Protein AF-A0A3B8P963-F1 (afdb_monomer)

Secondary structure (DSSP, 8-state):
---TTTS-HHHHHHHHHHHHHHHHHHHHTS-HHHHHH-HHHHHHHHHHHHHHHHHHHHHHTS--S--

Solvent-accessible surface area (backbone atoms only — not comparable to full-atom values): 4082 Å² total; per-residue (Å²): 127,87,53,76,88,75,54,51,73,66,59,52,52,52,48,48,65,57,45,51,59,53,49,51,52,60,54,71,74,50,67,58,67,61,51,71,68,35,71,86,51,38,58,56,54,54,50,48,53,48,49,53,48,50,54,44,50,63,57,62,71,50,77,72,90,72,129

Structure (mmCIF, N/CA/C/O backbone):
data_AF-A0A3B8P963-F1
#
_entry.id   AF-A0A3B8P963-F1
#
loop_
_atom_site.group_PDB
_atom_site.id
_atom_site.type_symbol
_atom_site.label_atom_id
_atom_site.label_alt_id
_atom_s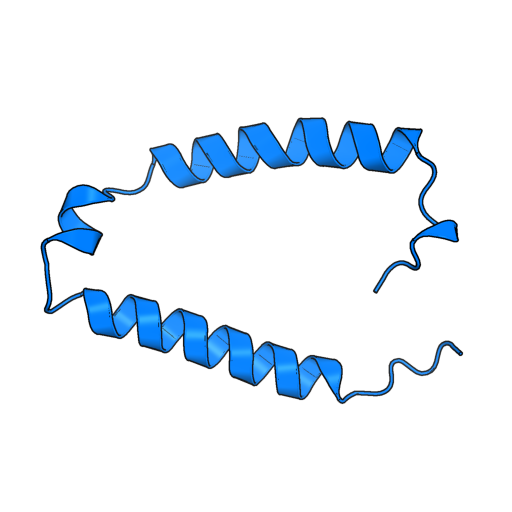ite.label_comp_id
_atom_site.label_asym_id
_atom_site.label_entity_id
_atom_site.label_seq_id
_atom_site.pdbx_PDB_ins_code
_atom_site.Cartn_x
_atom_site.Cartn_y
_atom_site.Cartn_z
_atom_site.occupancy
_atom_site.B_iso_or_equiv
_atom_site.auth_seq_id
_atom_site.auth_comp_id
_atom_site.auth_asym_id
_atom_site.auth_atom_id
_atom_site.pdbx_PDB_model_num
ATOM 1 N N . MET A 1 1 ? 1.704 0.896 -20.769 1.00 49.69 1 MET A N 1
ATOM 2 C CA . MET A 1 1 ? 2.414 0.369 -19.574 1.00 49.69 1 MET A CA 1
ATOM 3 C C . MET A 1 1 ? 3.879 0.280 -19.956 1.00 49.69 1 MET A C 1
ATOM 5 O O . MET A 1 1 ? 4.127 -0.097 -21.089 1.00 49.69 1 MET A O 1
ATOM 9 N N . ILE A 1 2 ? 4.827 0.685 -19.106 1.00 58.53 2 ILE A N 1
ATOM 10 C CA . ILE A 1 2 ? 6.252 0.565 -19.460 1.00 58.53 2 ILE A CA 1
ATOM 11 C C . ILE A 1 2 ? 6.562 -0.926 -19.615 1.00 58.53 2 ILE A C 1
ATOM 13 O O . ILE A 1 2 ? 6.365 -1.693 -18.674 1.00 58.53 2 ILE A O 1
ATOM 17 N N . SER A 1 3 ? 6.970 -1.337 -20.813 1.00 52.44 3 SER A N 1
ATOM 18 C CA . SER A 1 3 ? 7.300 -2.725 -21.118 1.00 52.44 3 SER A CA 1
ATOM 19 C C . SER A 1 3 ? 8.423 -3.201 -20.193 1.00 52.44 3 SER A C 1
ATOM 21 O O . SER A 1 3 ? 9.431 -2.515 -20.041 1.00 52.44 3 SER A O 1
ATOM 23 N N . ALA A 1 4 ? 8.265 -4.385 -19.590 1.00 58.97 4 ALA A N 1
ATOM 24 C CA . ALA A 1 4 ? 9.263 -5.012 -18.717 1.00 58.97 4 ALA A CA 1
ATOM 25 C C . ALA A 1 4 ? 10.717 -4.993 -19.254 1.00 58.97 4 ALA A C 1
ATOM 27 O O . ALA A 1 4 ? 11.616 -4.798 -18.440 1.00 58.97 4 ALA A O 1
ATOM 28 N N . PRO A 1 5 ? 10.991 -5.114 -20.573 1.00 58.94 5 PRO A N 1
ATOM 29 C CA . PRO A 1 5 ? 12.361 -5.001 -21.087 1.00 58.94 5 PRO A CA 1
ATOM 30 C C . PRO A 1 5 ? 12.924 -3.568 -21.163 1.00 58.94 5 PRO A C 1
ATOM 32 O O . PRO A 1 5 ? 14.131 -3.412 -21.306 1.00 58.94 5 PRO A O 1
ATOM 35 N N . VAL A 1 6 ? 12.095 -2.519 -21.075 1.00 60.69 6 VAL A N 1
ATOM 36 C CA . VAL A 1 6 ? 12.544 -1.108 -21.126 1.00 60.69 6 VAL A CA 1
ATOM 37 C C . VAL A 1 6 ? 13.057 -0.622 -19.768 1.00 60.69 6 VAL A C 1
ATOM 39 O O . VAL A 1 6 ? 13.856 0.312 -19.701 1.00 60.69 6 VAL A O 1
ATOM 42 N N . LEU A 1 7 ? 12.625 -1.249 -18.671 1.00 66.06 7 LEU A N 1
ATOM 43 C CA . LEU A 1 7 ? 13.029 -0.846 -17.330 1.00 66.06 7 LEU A CA 1
ATOM 44 C C . LEU A 1 7 ? 14.271 -1.630 -16.891 1.00 66.06 7 LEU A C 1
ATOM 46 O O . LEU A 1 7 ? 14.202 -2.824 -16.612 1.00 66.06 7 LEU A O 1
ATOM 50 N N . SER A 1 8 ? 15.414 -0.945 -16.799 1.00 7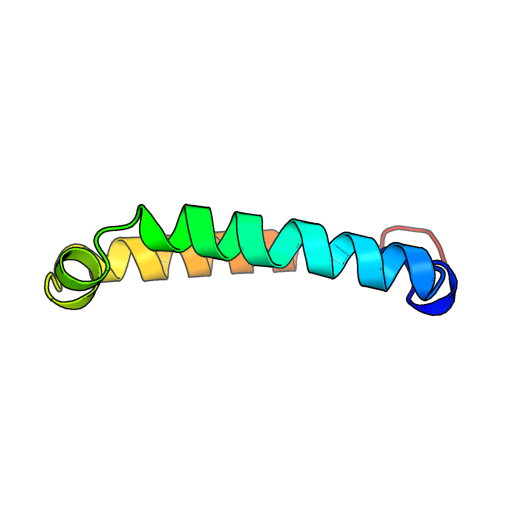7.69 8 SER A N 1
ATOM 51 C CA . SER A 1 8 ? 16.639 -1.527 -16.240 1.00 77.69 8 SER A CA 1
ATOM 52 C C . SER A 1 8 ? 16.382 -2.089 -14.837 1.00 77.69 8 SER A C 1
ATOM 54 O O . SER A 1 8 ? 15.696 -1.460 -14.024 1.00 77.69 8 SER A O 1
ATOM 56 N N . ALA A 1 9 ? 16.971 -3.249 -14.525 1.00 77.94 9 ALA A N 1
ATOM 57 C CA . ALA A 1 9 ? 16.834 -3.908 -13.223 1.00 77.94 9 ALA A CA 1
ATOM 58 C C . ALA A 1 9 ? 17.196 -2.975 -12.049 1.00 77.94 9 ALA A C 1
ATOM 60 O O . ALA A 1 9 ? 16.580 -3.042 -10.983 1.00 77.94 9 ALA A O 1
ATOM 61 N N . ALA A 1 10 ? 18.140 -2.050 -12.260 1.00 81.12 10 ALA A N 1
ATOM 62 C CA . ALA A 1 10 ? 18.513 -1.035 -11.277 1.00 81.12 10 ALA A CA 1
ATOM 63 C C . ALA A 1 10 ? 17.372 -0.035 -11.005 1.00 81.12 10 ALA A C 1
ATOM 65 O O . ALA A 1 10 ? 17.025 0.208 -9.850 1.00 81.12 10 ALA A O 1
ATOM 66 N N . SER A 1 11 ? 16.739 0.498 -12.055 1.00 82.44 11 SER A N 1
ATOM 67 C CA . SER A 1 11 ? 15.601 1.421 -11.937 1.00 82.44 11 SER A CA 1
ATOM 68 C C . SER A 1 11 ? 14.387 0.748 -11.297 1.00 82.44 11 SER A C 1
ATOM 70 O O . SER A 1 11 ? 13.718 1.359 -10.466 1.00 82.44 11 SER A O 1
ATOM 72 N N . LEU A 1 12 ? 14.136 -0.522 -11.631 1.00 83.69 12 LEU A N 1
ATOM 73 C CA . LEU A 1 12 ? 13.088 -1.322 -10.998 1.00 83.69 12 LEU A CA 1
ATOM 74 C C . LEU A 1 12 ? 13.346 -1.478 -9.491 1.00 83.69 12 LEU A C 1
ATOM 76 O O . LEU A 1 12 ? 12.450 -1.233 -8.686 1.00 83.69 12 LEU A O 1
ATOM 80 N N . SER A 1 13 ? 14.576 -1.829 -9.106 1.00 85.19 13 SER A N 1
ATOM 81 C CA . SER A 1 13 ? 14.962 -2.040 -7.703 1.00 85.19 13 SER A CA 1
ATOM 82 C C . SER A 1 13 ? 14.834 -0.762 -6.870 1.00 85.19 13 SER A C 1
ATOM 84 O O . SER A 1 13 ? 14.266 -0.789 -5.780 1.00 85.19 13 SER A O 1
ATOM 86 N N . ILE A 1 14 ? 15.299 0.374 -7.402 1.00 88.12 14 ILE A N 1
ATOM 87 C CA . ILE A 1 14 ? 15.172 1.685 -6.745 1.00 88.12 14 ILE A CA 1
ATOM 88 C C . ILE A 1 14 ? 13.699 2.093 -6.639 1.00 88.12 14 ILE A C 1
ATOM 90 O O . ILE A 1 14 ? 13.264 2.562 -5.587 1.00 88.12 14 ILE A O 1
ATOM 94 N N . GLY A 1 15 ? 12.919 1.870 -7.700 1.00 86.75 15 GLY A N 1
ATOM 95 C CA . GLY A 1 15 ? 11.481 2.122 -7.701 1.00 86.75 15 GLY A CA 1
ATOM 96 C C . GLY A 1 15 ? 10.770 1.360 -6.585 1.00 86.75 15 GLY A C 1
ATOM 97 O O . GLY A 1 15 ? 10.030 1.964 -5.814 1.00 86.75 15 GLY A O 1
ATOM 98 N N . TRP A 1 16 ? 11.050 0.064 -6.432 1.00 88.31 16 TRP A N 1
ATOM 99 C CA . TRP A 1 16 ? 10.498 -0.747 -5.343 1.00 88.31 16 TRP A CA 1
ATOM 100 C C . TRP A 1 16 ? 10.956 -0.279 -3.961 1.00 88.31 16 TRP A C 1
ATOM 102 O O . TRP A 1 16 ? 10.123 -0.149 -3.062 1.00 88.31 16 TRP A O 1
ATOM 112 N N . LEU A 1 17 ? 12.248 0.017 -3.793 1.00 90.94 17 LEU A N 1
ATOM 113 C CA . LEU A 1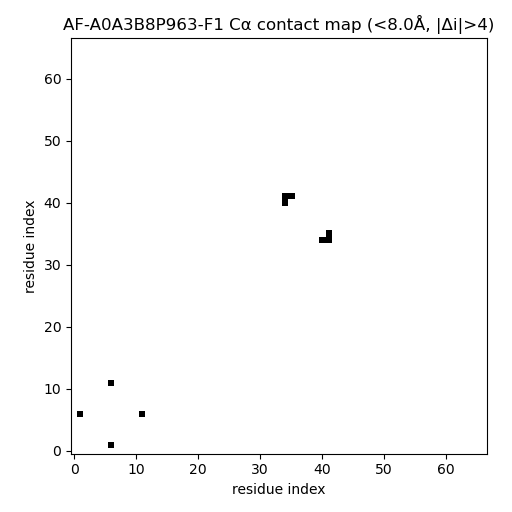 17 ? 12.800 0.495 -2.522 1.00 90.94 17 LEU A CA 1
ATOM 114 C C . LEU A 1 17 ? 12.209 1.833 -2.077 1.00 90.94 17 LEU A C 1
ATOM 116 O O . LEU A 1 17 ? 12.087 2.049 -0.879 1.00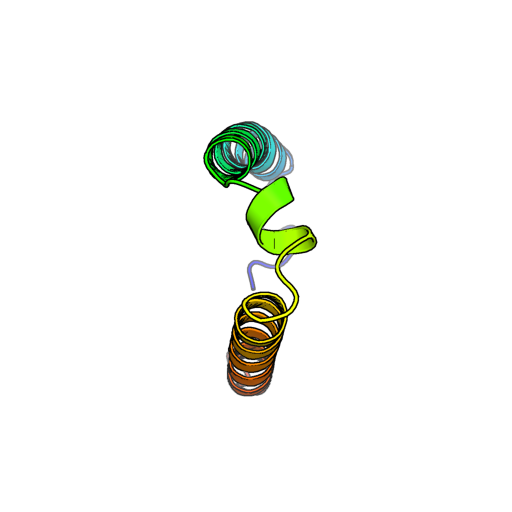 90.94 17 LEU A O 1
ATOM 120 N N . ALA A 1 18 ? 11.829 2.715 -3.002 1.00 91.31 18 ALA A N 1
ATOM 121 C CA . ALA A 1 18 ? 11.142 3.963 -2.673 1.00 91.31 18 ALA A CA 1
ATOM 122 C C . ALA A 1 18 ? 9.627 3.764 -2.491 1.00 91.31 18 ALA A C 1
ATOM 124 O O . ALA A 1 18 ? 9.013 4.355 -1.601 1.00 91.31 18 ALA A O 1
ATOM 125 N N . TYR A 1 19 ? 9.015 2.914 -3.317 1.00 89.56 19 TYR A N 1
ATOM 126 C CA . TYR A 1 19 ? 7.570 2.708 -3.327 1.00 89.56 19 TYR A CA 1
ATOM 127 C C . TYR A 1 19 ? 7.070 1.953 -2.092 1.00 89.56 19 TYR A C 1
ATOM 129 O O . TYR A 1 19 ? 6.082 2.367 -1.490 1.00 89.56 19 TYR A O 1
ATOM 137 N N . LEU A 1 20 ? 7.759 0.889 -1.668 1.00 93.00 20 LEU A N 1
ATOM 138 C CA . LEU A 1 20 ? 7.372 0.093 -0.496 1.00 93.00 20 LEU A CA 1
ATOM 139 C C . LEU A 1 20 ? 7.287 0.893 0.811 1.00 93.00 20 LEU A C 1
ATOM 141 O O . LEU A 1 20 ? 6.251 0.804 1.471 1.00 93.00 20 LEU A O 1
ATOM 145 N N . PRO A 1 21 ? 8.303 1.677 1.220 1.00 92.81 21 PRO A N 1
ATOM 146 C CA . PRO A 1 21 ? 8.218 2.454 2.451 1.00 92.81 21 PRO A CA 1
ATOM 147 C C . PRO A 1 21 ? 7.160 3.552 2.355 1.00 92.81 21 PRO A C 1
ATOM 149 O O . PRO A 1 21 ? 6.460 3.796 3.336 1.00 92.81 21 PRO A O 1
ATOM 152 N N . LEU A 1 22 ? 6.978 4.171 1.183 1.00 92.50 22 LEU A N 1
ATOM 153 C CA . LEU A 1 22 ? 5.913 5.152 0.975 1.00 92.50 22 LEU A CA 1
ATOM 154 C C . LEU A 1 22 ? 4.526 4.512 1.128 1.00 92.50 22 LEU A C 1
ATOM 156 O O . LEU A 1 22 ? 3.654 5.067 1.799 1.00 92.50 22 LEU A O 1
ATOM 160 N N . LEU A 1 23 ? 4.337 3.324 0.549 1.00 90.19 23 LEU A N 1
ATOM 161 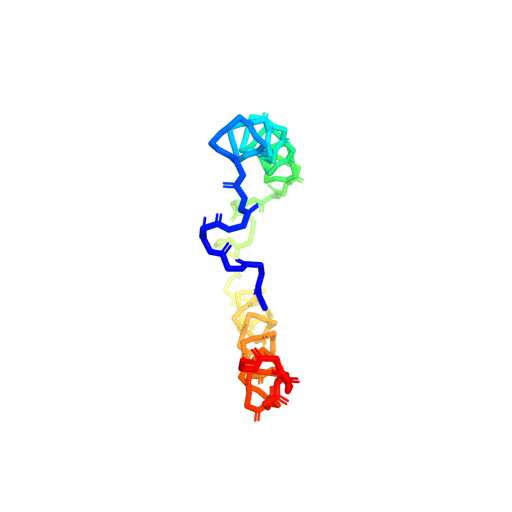C CA . LEU A 1 23 ? 3.103 2.553 0.661 1.00 90.19 23 LEU A CA 1
ATOM 162 C C . LEU A 1 23 ? 2.850 2.124 2.111 1.00 90.19 23 LEU A C 1
ATOM 164 O O . LEU A 1 23 ? 1.740 2.287 2.612 1.00 90.19 23 LEU A O 1
ATOM 168 N N . ALA A 1 24 ? 3.877 1.625 2.804 1.00 90.69 24 ALA A N 1
ATOM 169 C CA . ALA A 1 24 ? 3.791 1.231 4.207 1.00 90.69 24 ALA A CA 1
ATOM 170 C C . ALA A 1 24 ? 3.451 2.427 5.106 1.00 90.69 24 ALA A C 1
ATOM 172 O O . ALA A 1 24 ? 2.601 2.320 5.991 1.00 90.69 24 ALA A O 1
ATOM 173 N N . TRP A 1 25 ? 4.050 3.589 4.842 1.00 92.88 25 TRP A N 1
ATOM 174 C CA . TRP A 1 25 ? 3.740 4.825 5.547 1.00 92.88 25 TRP A CA 1
ATOM 175 C C . TRP A 1 25 ? 2.284 5.246 5.327 1.00 92.88 25 TRP A C 1
ATOM 177 O O . TRP A 1 25 ? 1.555 5.445 6.300 1.00 92.88 25 TRP A O 1
ATOM 187 N N . ALA A 1 26 ? 1.821 5.291 4.076 1.00 88.88 26 ALA A N 1
ATOM 188 C CA . ALA A 1 26 ? 0.434 5.620 3.751 1.00 88.88 26 ALA A CA 1
ATOM 189 C C . ALA A 1 26 ? -0.560 4.628 4.385 1.00 88.88 26 ALA A C 1
ATOM 191 O O . ALA A 1 26 ? -1.569 5.035 4.967 1.00 88.88 26 ALA A O 1
ATOM 192 N N . ALA A 1 27 ? -0.240 3.332 4.349 1.00 88.00 27 ALA A N 1
ATOM 193 C CA . ALA A 1 27 ? -1.039 2.296 4.985 1.00 88.00 27 ALA A CA 1
ATOM 194 C C . ALA A 1 27 ? -1.097 2.496 6.506 1.00 88.00 27 ALA A C 1
ATOM 196 O O . ALA A 1 27 ? -2.181 2.479 7.080 1.00 88.00 27 ALA A O 1
ATOM 197 N N . SER A 1 28 ? 0.028 2.775 7.166 1.00 89.12 28 SER A N 1
ATOM 198 C CA . SER A 1 28 ? 0.082 2.961 8.626 1.00 89.12 28 SER A CA 1
ATOM 199 C C . SER A 1 28 ? -0.768 4.132 9.141 1.00 89.12 28 SER A C 1
ATOM 201 O O . SER A 1 28 ? -1.210 4.121 10.287 1.00 89.12 28 SER A O 1
ATOM 203 N N . ARG A 1 29 ? -1.040 5.134 8.295 1.00 87.25 29 ARG A N 1
ATOM 204 C CA . ARG A 1 29 ? -1.874 6.300 8.638 1.00 87.25 29 ARG A CA 1
ATOM 205 C C . ARG A 1 29 ? -3.373 5.991 8.629 1.00 87.25 29 ARG A C 1
ATOM 207 O O . ARG A 1 29 ? -4.160 6.799 9.120 1.00 87.25 29 ARG A O 1
ATOM 214 N N . THR A 1 30 ? -3.773 4.848 8.079 1.00 83.25 30 THR A N 1
ATOM 215 C CA . THR A 1 30 ? -5.179 4.463 7.944 1.00 83.25 30 THR A CA 1
ATOM 216 C C . THR A 1 30 ? -5.646 3.691 9.178 1.00 83.25 30 THR A C 1
ATOM 218 O O . THR A 1 30 ? -4.974 2.779 9.655 1.00 83.25 30 THR A O 1
ATOM 221 N N . ARG A 1 31 ? -6.833 4.022 9.700 1.00 81.19 31 ARG A N 1
ATOM 222 C CA . ARG A 1 31 ? -7.462 3.284 10.807 1.00 81.19 31 ARG A CA 1
ATOM 223 C C . ARG A 1 31 ? -8.128 2.005 10.295 1.00 81.19 31 ARG A C 1
ATOM 225 O O . ARG A 1 31 ? -9.347 1.931 10.162 1.00 81.19 31 ARG A O 1
ATOM 232 N N . TRP A 1 32 ? -7.308 0.998 10.001 1.00 80.00 32 TRP A N 1
ATOM 233 C CA . TRP A 1 32 ? -7.742 -0.285 9.433 1.00 80.00 32 TRP A CA 1
ATOM 234 C C . TRP A 1 32 ? -8.830 -0.978 10.249 1.00 80.00 32 TRP A C 1
ATOM 236 O O . TRP A 1 32 ? -9.767 -1.524 9.681 1.00 80.00 32 TRP A O 1
ATOM 246 N N . ILE A 1 33 ? -8.734 -0.920 11.578 1.00 77.50 33 ILE A N 1
ATOM 247 C CA . ILE A 1 33 ? -9.681 -1.593 12.474 1.00 77.50 33 ILE A CA 1
ATOM 248 C C . ILE A 1 33 ? -11.080 -0.973 12.354 1.00 77.50 33 ILE A C 1
ATOM 250 O O . ILE A 1 33 ? -12.051 -1.709 12.234 1.00 77.50 33 ILE A O 1
ATOM 254 N N . GLU A 1 34 ? -11.190 0.360 12.304 1.00 77.44 34 GLU A N 1
ATOM 255 C CA . GLU A 1 34 ? -12.473 1.049 12.082 1.00 77.44 34 GLU A CA 1
ATOM 256 C C . GLU A 1 34 ? -13.038 0.757 10.686 1.00 77.44 34 GLU A C 1
ATOM 258 O O . GLU A 1 34 ? -14.235 0.518 10.554 1.00 77.44 34 GLU A O 1
ATOM 263 N N . LEU A 1 35 ? -12.195 0.713 9.646 1.00 73.62 35 LEU A N 1
ATOM 264 C CA . LEU A 1 35 ? -12.637 0.368 8.288 1.00 73.62 35 LEU A CA 1
ATOM 265 C C . LEU A 1 35 ? -13.145 -1.079 8.172 1.00 73.62 35 LEU A C 1
ATOM 267 O O . LEU A 1 35 ? -14.102 -1.325 7.438 1.00 73.62 35 LEU A O 1
ATOM 271 N N . CYS A 1 36 ? -12.496 -2.027 8.854 1.00 74.81 36 CYS A N 1
ATOM 272 C CA . CYS A 1 36 ? -12.840 -3.449 8.787 1.00 74.81 36 CYS A CA 1
ATOM 273 C C . CYS A 1 36 ? -14.007 -3.826 9.710 1.00 74.81 36 CYS A C 1
ATOM 275 O O . CYS A 1 36 ? -14.790 -4.708 9.362 1.00 74.81 36 CYS A O 1
ATOM 277 N N . ALA A 1 37 ? -14.125 -3.191 10.878 1.00 78.06 37 ALA A N 1
ATOM 278 C CA . ALA A 1 37 ? -15.194 -3.479 11.833 1.00 78.06 37 ALA A CA 1
ATOM 279 C C . ALA A 1 37 ? -16.517 -2.791 11.457 1.00 78.06 37 ALA A C 1
ATOM 281 O O . ALA A 1 37 ? -17.594 -3.328 11.724 1.00 78.06 37 ALA A O 1
ATOM 282 N N . ASP A 1 38 ? -16.460 -1.616 10.823 1.00 77.81 38 ASP A N 1
ATOM 283 C CA . ASP A 1 38 ? -17.654 -0.841 10.501 1.00 77.81 38 ASP A CA 1
ATOM 284 C C . ASP A 1 38 ? -18.262 -1.267 9.152 1.00 77.81 38 ASP A C 1
ATOM 286 O O . ASP A 1 38 ? -17.92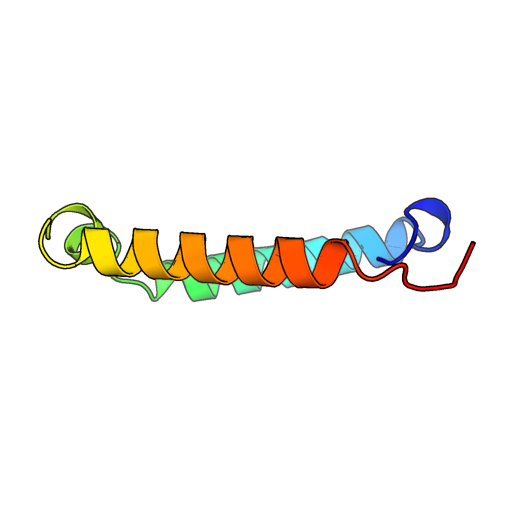8 -0.768 8.070 1.00 77.81 38 ASP A O 1
ATOM 290 N N . ARG A 1 39 ? -19.214 -2.205 9.217 1.00 74.25 39 ARG A N 1
ATOM 291 C CA . ARG A 1 39 ? -19.900 -2.772 8.043 1.00 74.25 39 ARG A CA 1
ATOM 292 C C . ARG A 1 39 ? -20.631 -1.724 7.192 1.00 74.25 39 ARG A C 1
ATOM 294 O O . ARG A 1 39 ? -20.811 -1.941 5.993 1.00 74.25 39 ARG A O 1
ATOM 301 N N . ARG A 1 40 ? -21.000 -0.569 7.765 1.00 76.19 40 ARG A N 1
ATOM 302 C CA . ARG A 1 40 ? -21.573 0.564 7.013 1.00 76.19 40 ARG A CA 1
ATOM 303 C C . ARG A 1 40 ? -20.544 1.284 6.141 1.00 76.19 40 ARG A C 1
ATOM 305 O O . ARG A 1 40 ? -20.915 1.910 5.163 1.00 76.19 40 ARG A O 1
ATOM 312 N N . ARG A 1 41 ? -19.253 1.232 6.463 1.00 74.25 41 ARG A N 1
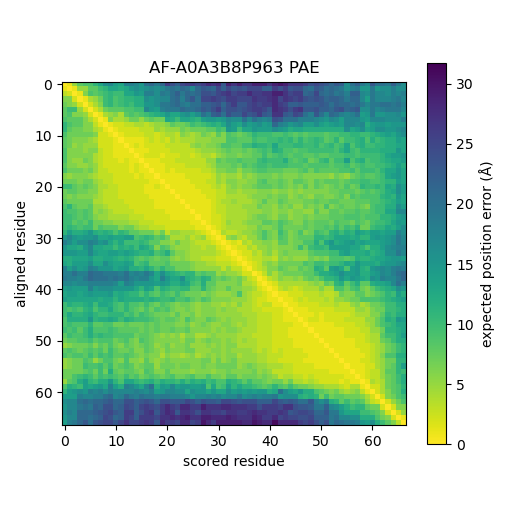ATOM 313 C CA . ARG A 1 41 ? -18.200 1.897 5.670 1.00 74.25 41 ARG A CA 1
ATOM 314 C C . ARG A 1 41 ? -17.544 0.952 4.669 1.00 74.25 41 ARG A C 1
ATOM 316 O O . ARG A 1 41 ? -17.016 1.400 3.653 1.00 74.25 41 ARG A O 1
ATOM 323 N N . GLN A 1 42 ? -17.661 -0.353 4.901 1.00 81.81 42 GLN A N 1
ATOM 324 C CA . GLN A 1 42 ? -17.113 -1.394 4.038 1.00 81.81 42 GLN A CA 1
ATOM 325 C C . GLN A 1 42 ? -17.611 -1.295 2.584 1.00 81.81 42 GLN A C 1
ATOM 327 O O . GLN A 1 42 ? -16.815 -1.411 1.653 1.00 81.81 42 GLN A O 1
ATOM 332 N N . HIS A 1 43 ? -18.898 -1.014 2.355 1.00 85.31 43 HIS A N 1
ATOM 333 C CA . HIS A 1 43 ? -19.428 -0.912 0.990 1.00 85.31 43 HIS A CA 1
ATOM 334 C C . HIS A 1 43 ? -18.863 0.285 0.205 1.00 85.31 43 HIS A C 1
ATOM 336 O O . HIS A 1 43 ? -18.767 0.209 -1.016 1.00 85.31 43 HIS A O 1
ATOM 342 N N . LEU A 1 44 ? -18.447 1.370 0.874 1.00 84.06 44 LEU A N 1
ATOM 343 C CA . LEU A 1 44 ? -17.803 2.513 0.213 1.00 84.06 44 LEU A CA 1
ATOM 344 C C . LEU A 1 44 ? -16.401 2.151 -0.284 1.00 84.06 44 LEU A C 1
ATOM 346 O O . LEU A 1 44 ? -16.011 2.572 -1.372 1.00 84.06 44 LEU A O 1
ATOM 350 N N . LEU A 1 45 ? -15.665 1.331 0.470 1.00 84.25 45 LEU A N 1
ATOM 351 C CA . LEU A 1 45 ? -14.359 0.817 0.050 1.00 84.25 45 LEU A CA 1
ATOM 352 C C . LEU A 1 45 ? -14.502 -0.090 -1.167 1.00 84.25 45 LEU A C 1
ATOM 354 O O . LEU A 1 45 ? -13.858 0.150 -2.184 1.00 84.25 45 LEU A O 1
ATOM 358 N N . PHE A 1 46 ? -15.395 -1.080 -1.091 1.00 84.81 46 PHE A N 1
ATOM 359 C CA . PHE A 1 46 ? -15.661 -1.980 -2.215 1.00 84.81 46 PHE A CA 1
ATOM 360 C C . PHE A 1 46 ? -16.177 -1.226 -3.441 1.00 84.81 46 PHE A C 1
ATOM 362 O O . PHE A 1 46 ? -15.692 -1.472 -4.540 1.00 84.81 46 PHE A O 1
ATOM 369 N N . GLY A 1 47 ? -17.092 -0.270 -3.261 1.00 89.06 47 GLY A N 1
ATOM 370 C CA . GLY A 1 47 ? -17.594 0.571 -4.347 1.00 89.06 47 GLY A CA 1
ATOM 371 C C . GLY A 1 47 ? -16.493 1.409 -4.998 1.00 89.06 47 GLY A C 1
ATOM 372 O O . GLY A 1 47 ? -16.420 1.477 -6.222 1.00 89.06 47 GLY A O 1
ATOM 373 N N . THR A 1 48 ? -15.590 1.985 -4.201 1.00 90.19 48 THR A N 1
ATOM 374 C CA . THR A 1 48 ? -14.454 2.763 -4.720 1.00 90.19 48 THR A CA 1
ATOM 375 C C . THR A 1 48 ? -13.480 1.875 -5.489 1.00 90.19 48 THR A C 1
ATOM 377 O O . THR A 1 48 ? -13.101 2.217 -6.605 1.00 90.19 48 THR A O 1
ATOM 380 N N . VAL A 1 49 ? -13.109 0.716 -4.936 1.00 90.38 49 VAL A N 1
ATOM 381 C CA . VAL A 1 49 ? -12.227 -0.253 -5.610 1.00 90.38 49 VAL A CA 1
ATOM 382 C C . 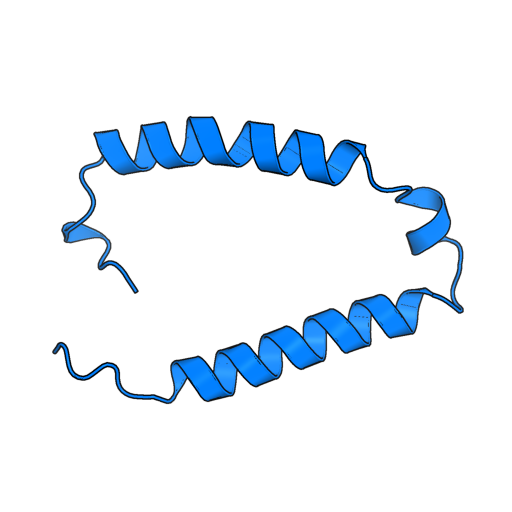VAL A 1 49 ? -12.862 -0.757 -6.905 1.00 90.38 49 VAL A C 1
ATOM 384 O O . VAL A 1 49 ? -12.189 -0.793 -7.931 1.00 90.38 49 VAL A O 1
ATOM 387 N N . PHE A 1 50 ? -14.155 -1.085 -6.886 1.00 90.81 50 PHE A N 1
ATOM 388 C CA . PHE A 1 50 ? -14.901 -1.504 -8.071 1.00 90.81 50 PHE A CA 1
ATOM 389 C C . PHE A 1 50 ? -14.940 -0.405 -9.137 1.00 90.81 50 PHE A C 1
ATOM 391 O O . PHE A 1 50 ? -14.683 -0.678 -10.305 1.00 90.81 50 PHE A O 1
ATOM 398 N N . CYS A 1 51 ? -15.202 0.844 -8.746 1.00 92.38 51 CYS A N 1
ATOM 399 C CA . CYS A 1 51 ? -15.229 1.977 -9.667 1.00 92.38 51 CYS A CA 1
ATOM 400 C C . CYS A 1 51 ? -13.844 2.239 -10.275 1.00 92.38 51 CYS A C 1
ATOM 402 O O . CYS A 1 51 ? -13.718 2.349 -11.491 1.00 92.38 51 CYS A O 1
ATOM 404 N N . LEU A 1 52 ? -12.786 2.249 -9.456 1.00 92.81 52 LEU A N 1
ATOM 405 C CA . LEU A 1 52 ? -11.405 2.359 -9.935 1.00 92.81 52 LEU A CA 1
ATOM 406 C C . LEU A 1 52 ? -11.034 1.207 -10.874 1.00 92.81 52 LEU A C 1
ATOM 408 O O . LEU A 1 52 ? -10.359 1.433 -11.874 1.00 92.81 52 LEU A O 1
ATOM 412 N N . PHE A 1 53 ? -11.488 -0.011 -10.580 1.00 88.94 53 PHE A N 1
ATOM 413 C CA . PHE A 1 53 ? -11.274 -1.175 -11.433 1.00 88.94 53 PHE A CA 1
ATOM 414 C C . PHE A 1 53 ? -12.017 -1.056 -12.768 1.00 88.94 53 PHE A C 1
ATOM 416 O O . PHE A 1 53 ? -11.416 -1.281 -13.814 1.00 88.94 53 PHE A O 1
ATOM 423 N N . ALA A 1 54 ? -13.283 -0.638 -12.758 1.00 90.00 54 ALA A N 1
ATOM 424 C CA . ALA A 1 54 ? -14.058 -0.391 -13.971 1.00 90.00 54 ALA A CA 1
ATOM 425 C C . ALA A 1 54 ? -13.426 0.722 -14.822 1.00 90.00 54 ALA A C 1
ATOM 427 O O . ALA A 1 54 ? -13.235 0.544 -16.022 1.00 90.00 54 ALA A O 1
ATOM 428 N N . LEU A 1 55 ? -13.013 1.832 -14.200 1.00 91.25 55 LEU A N 1
ATOM 429 C CA . LEU A 1 55 ? -12.264 2.900 -14.867 1.00 91.25 55 LEU A CA 1
ATOM 430 C C . LEU A 1 55 ? -10.937 2.391 -15.434 1.00 91.25 55 LEU A C 1
ATOM 432 O O . LEU A 1 55 ? -10.536 2.791 -16.524 1.00 91.25 55 LEU A O 1
ATOM 436 N N . TRP A 1 56 ? -10.250 1.503 -14.715 1.00 88.94 56 TRP A N 1
ATOM 437 C CA . TRP A 1 56 ? -9.024 0.883 -15.199 1.00 88.94 56 TRP A CA 1
ATOM 438 C C . TRP A 1 56 ? -9.271 -0.041 -16.393 1.00 88.94 56 TRP A C 1
ATOM 440 O O . TRP A 1 56 ? -8.458 -0.006 -17.310 1.00 88.94 56 TRP A O 1
ATOM 450 N N . LEU A 1 57 ? -10.360 -0.818 -16.413 1.00 85.69 57 LEU A N 1
ATOM 451 C CA . LEU A 1 57 ? -10.753 -1.639 -17.566 1.00 85.69 57 LEU A CA 1
ATOM 452 C C . LEU A 1 57 ? -11.049 -0.760 -18.779 1.00 85.69 57 LEU A C 1
ATOM 454 O O . LEU A 1 57 ? -10.401 -0.915 -19.806 1.00 85.69 57 LEU A O 1
ATOM 458 N N . VAL A 1 58 ? -11.904 0.252 -18.607 1.00 85.94 58 VAL A N 1
ATOM 459 C CA . VAL A 1 58 ? -12.193 1.242 -19.654 1.00 85.94 58 VAL A CA 1
ATOM 460 C C . VAL A 1 58 ? -10.900 1.882 -20.166 1.00 85.94 58 VAL A C 1
ATOM 462 O O . VAL A 1 58 ? -10.723 2.022 -21.369 1.00 85.94 58 VAL A O 1
ATOM 465 N N . ARG A 1 59 ? -9.957 2.223 -19.273 1.00 81.00 59 ARG A N 1
ATOM 466 C CA . ARG A 1 59 ? -8.639 2.754 -19.655 1.00 81.00 59 ARG A CA 1
ATOM 467 C C . ARG A 1 59 ? -7.766 1.719 -20.379 1.00 81.00 59 ARG A C 1
ATOM 469 O O . ARG A 1 59 ? -6.984 2.096 -21.244 1.00 81.00 59 ARG A O 1
ATOM 476 N N . ARG A 1 60 ? -7.816 0.451 -19.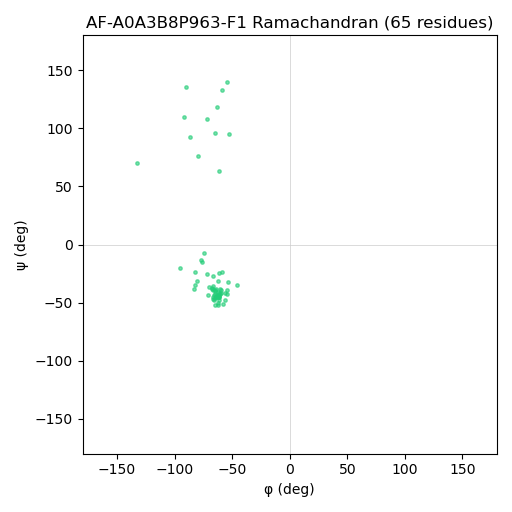965 1.00 72.31 60 ARG A N 1
ATOM 477 C CA . ARG A 1 60 ? -7.008 -0.649 -20.511 1.00 72.31 60 ARG A CA 1
ATOM 478 C C . ARG A 1 60 ? -7.399 -0.966 -21.948 1.00 72.31 60 ARG A C 1
ATOM 480 O O . ARG A 1 60 ? -6.506 -1.275 -22.725 1.00 72.31 60 ARG A O 1
ATOM 487 N N . ASP A 1 61 ? -8.688 -0.893 -22.263 1.00 67.25 61 ASP A N 1
ATOM 488 C CA . ASP A 1 61 ? -9.216 -1.180 -23.599 1.00 67.25 61 ASP A CA 1
ATOM 489 C C . ASP A 1 61 ? -8.934 -0.065 -24.619 1.00 67.25 61 ASP A C 1
ATOM 491 O O . ASP A 1 61 ? -9.152 -0.252 -25.813 1.00 67.25 61 ASP A O 1
ATOM 495 N N . PHE A 1 62 ? -8.394 1.085 -24.197 1.00 63.03 62 PHE A N 1
ATOM 496 C CA . PHE A 1 62 ? -7.744 1.973 -25.155 1.00 63.03 62 PHE A CA 1
ATOM 497 C C . PHE A 1 62 ? -6.424 1.334 -25.577 1.00 63.03 62 PHE A C 1
ATOM 499 O O . PHE A 1 62 ? -5.464 1.328 -24.801 1.00 63.03 62 PHE A O 1
ATOM 506 N N . ASP A 1 63 ? -6.374 0.841 -26.818 1.00 58.31 63 ASP A N 1
ATOM 507 C CA . ASP A 1 63 ? -5.132 0.525 -27.516 1.00 58.31 63 ASP A CA 1
ATOM 508 C C . ASP A 1 63 ? -4.237 1.766 -27.472 1.00 58.31 63 ASP A C 1
ATOM 510 O O . ASP A 1 63 ? -4.348 2.704 -28.264 1.00 58.31 63 ASP A O 1
ATOM 514 N N . THR A 1 64 ? -3.344 1.813 -26.488 1.00 54.94 64 THR A N 1
ATOM 515 C CA . THR A 1 64 ? -2.232 2.747 -26.500 1.00 54.94 64 THR A CA 1
ATOM 516 C C . THR A 1 64 ? -1.383 2.318 -27.688 1.00 54.94 64 THR A C 1
ATOM 518 O O . THR A 1 64 ? -0.643 1.349 -27.551 1.00 54.94 64 THR A O 1
ATOM 521 N N . GLY A 1 65 ? -1.579 2.958 -28.848 1.00 49.12 65 GLY A N 1
ATOM 522 C CA . GLY A 1 65 ? -0.980 2.650 -30.154 1.00 49.12 65 GLY A CA 1
ATOM 523 C C . GLY A 1 65 ? 0.546 2.745 -30.187 1.00 49.12 65 GLY A C 1
ATOM 524 O O . GLY A 1 65 ? 1.119 3.576 -30.881 1.00 49.12 65 GLY A O 1
ATOM 525 N N . VAL A 1 66 ? 1.191 1.890 -29.406 1.00 50.81 66 VAL A N 1
ATOM 526 C CA . VAL A 1 66 ? 2.619 1.605 -29.362 1.00 50.81 66 VAL A CA 1
ATOM 527 C C . VAL A 1 66 ? 2.751 0.081 -29.354 1.00 50.81 66 VAL A C 1
ATOM 529 O O . VAL A 1 66 ? 3.022 -0.540 -28.328 1.00 50.81 66 VAL A O 1
ATOM 532 N N . SER A 1 67 ? 2.428 -0.514 -30.507 1.00 41.41 67 SER A N 1
ATOM 533 C CA . SER A 1 67 ? 2.964 -1.825 -30.898 1.00 41.41 67 SER A CA 1
ATOM 534 C C . SER A 1 67 ? 4.409 -1.661 -31.347 1.00 41.41 67 SER A C 1
ATOM 536 O O . SER A 1 67 ? 4.690 -0.628 -31.997 1.00 41.41 67 SER A O 1
#

Foldseek 3Di:
DPDPVNQDPVNVVVCCVVVVVVVVVVVVVDPVVCCVVPPVNVVVVVVVVVVVVVVVVVVVPPPPPDD

Mean predicted aligned error: 9.65 Å

pLDDT: mean 79.06, std 13.17, range [41.41, 93.0]

Radius of gyration: 17.08 Å; Cα contacts (8 Å, |Δi|>4): 5; chains: 1; bounding box: 40×11×43 Å

Sequence (67 aa):
MISAPVLSAASLSIGWLAYLPLLAWAASRTRWIELCADRRRQHLLFGTVFCLFALWLVRRDFDTGVS